Protein AF-A0A497A1D0-F1 (afdb_monomer_lite)

Radius of gyration: 26.72 Å; chains: 1; bounding box: 58×38×62 Å

Secondary structure (DSSP, 8-state):
--SSHHHHHHHHHHHHHHHHHS-HHHHHHHHHHHHHHHHHHHHHHHHSSPPHHHHHHHHHHHHHHHTSHHHHHHHHHHHHHHHHHHH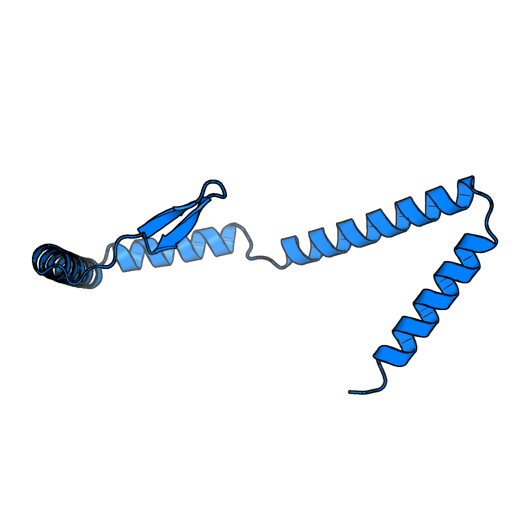TT-SPPEEE-TTS-EEE-

Sequence (105 aa):
MRTQVSGQMKHEQTLINIARMLPSERVAQLVDFARFLEAQTLVEELAAAESTAEIETDIAKWDALLASEEAQELLYKLADEALEEHKAGQTRPMRFTYEGRIVPG

Structure (mmCIF, N/CA/C/O backbone):
data_AF-A0A497A1D0-F1
#
_entry.id   AF-A0A497A1D0-F1
#
loop_
_atom_site.group_PDB
_atom_site.id
_atom_site.type_symbol
_atom_site.label_atom_id
_atom_site.label_alt_id
_atom_site.label_comp_id
_atom_site.label_asym_id
_atom_site.label_entity_id
_atom_site.label_seq_id
_atom_site.pdbx_PDB_ins_code
_atom_site.Cartn_x
_atom_site.Cartn_y
_atom_site.Cartn_z
_atom_site.occupancy
_atom_site.B_iso_or_equiv
_atom_site.auth_seq_id
_atom_site.auth_comp_id
_atom_site.auth_asym_id
_atom_site.auth_atom_id
_atom_site.pdbx_PDB_model_num
ATOM 1 N N . MET A 1 1 ? -0.911 21.389 -24.380 1.00 42.34 1 MET A N 1
ATOM 2 C CA . MET A 1 1 ? -0.434 19.992 -24.234 1.00 42.34 1 MET A CA 1
ATOM 3 C C . MET A 1 1 ? -0.334 19.262 -25.590 1.00 42.34 1 MET A C 1
ATOM 5 O O . MET A 1 1 ? -0.981 18.246 -25.776 1.00 42.34 1 MET A O 1
ATOM 9 N N . ARG A 1 2 ? 0.446 19.746 -26.577 1.00 43.59 2 ARG A N 1
ATOM 10 C CA . ARG A 1 2 ? 0.580 19.064 -27.898 1.00 43.59 2 ARG A CA 1
ATOM 11 C C . ARG A 1 2 ? 2.021 18.913 -28.408 1.00 43.59 2 ARG A C 1
ATOM 13 O O . ARG A 1 2 ? 2.234 18.387 -29.490 1.00 43.59 2 ARG A O 1
ATOM 20 N N . THR A 1 3 ? 3.004 19.363 -27.634 1.00 46.16 3 THR A N 1
ATOM 21 C CA . THR A 1 3 ? 4.423 19.424 -28.024 1.00 46.16 3 THR A CA 1
ATOM 22 C C . THR A 1 3 ? 5.279 18.288 -27.455 1.00 46.16 3 THR A C 1
ATOM 24 O O . THR A 1 3 ? 6.333 18.012 -28.013 1.00 46.16 3 THR A O 1
ATOM 27 N N . GLN A 1 4 ? 4.829 17.588 -26.406 1.00 53.06 4 GLN A N 1
ATOM 28 C CA . GLN A 1 4 ? 5.574 16.472 -25.796 1.00 53.06 4 GLN A CA 1
ATOM 29 C C . GLN A 1 4 ? 5.569 15.198 -26.659 1.00 53.06 4 GLN A C 1
ATOM 31 O O . GLN A 1 4 ? 6.611 14.576 -26.848 1.00 53.06 4 GLN A O 1
ATOM 36 N N . VAL A 1 5 ? 4.424 14.855 -27.261 1.00 55.25 5 VAL A N 1
ATOM 37 C CA . VAL A 1 5 ? 4.250 13.616 -28.048 1.00 55.25 5 VAL A CA 1
ATOM 3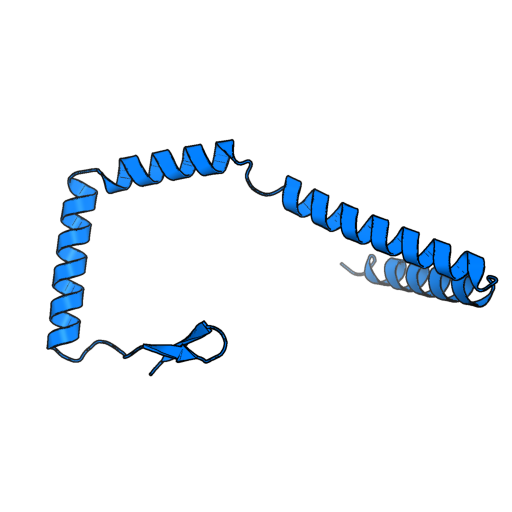8 C C . VAL A 1 5 ? 5.164 13.586 -29.283 1.00 55.25 5 VAL A C 1
ATOM 40 O O . VAL A 1 5 ? 5.736 12.553 -29.624 1.00 55.25 5 VAL A O 1
ATOM 43 N N . SER A 1 6 ? 5.374 14.740 -29.923 1.00 59.47 6 SER A N 1
ATOM 44 C CA . SER A 1 6 ? 6.212 14.864 -31.123 1.00 59.47 6 SER A CA 1
ATOM 45 C C . SER A 1 6 ? 7.712 14.699 -30.851 1.00 59.47 6 SER A C 1
ATOM 47 O O . SER A 1 6 ? 8.461 14.386 -31.774 1.00 59.47 6 SER A O 1
ATOM 49 N N . GLY A 1 7 ? 8.168 14.944 -29.617 1.00 63.34 7 GLY A N 1
ATOM 50 C CA . GLY A 1 7 ? 9.558 14.714 -29.211 1.00 63.34 7 GLY A CA 1
ATOM 51 C C . GLY A 1 7 ? 9.830 13.234 -28.957 1.00 63.34 7 GLY A C 1
ATOM 52 O O . GLY A 1 7 ? 10.805 12.686 -29.464 1.00 63.34 7 GLY A O 1
ATOM 53 N N . GLN A 1 8 ? 8.910 12.564 -28.262 1.00 67.69 8 GLN A N 1
ATOM 54 C CA . GLN A 1 8 ? 9.028 11.151 -27.899 1.00 67.69 8 GLN A CA 1
ATOM 55 C C . GLN A 1 8 ? 9.104 10.234 -29.129 1.00 67.69 8 GLN A C 1
ATOM 57 O O . GLN A 1 8 ? 10.023 9.424 -29.224 1.00 67.69 8 GLN A O 1
ATOM 62 N N . MET A 1 9 ? 8.246 10.454 -30.135 1.00 73.31 9 MET A N 1
ATOM 63 C CA . MET A 1 9 ? 8.298 9.685 -31.388 1.00 73.31 9 MET A CA 1
ATOM 64 C C . MET A 1 9 ? 9.603 9.892 -32.179 1.00 73.31 9 MET A C 1
ATOM 66 O O . MET A 1 9 ? 10.079 8.982 -32.856 1.00 73.31 9 MET A O 1
ATOM 70 N N . LYS A 1 10 ? 10.218 11.082 -32.101 1.00 83.25 10 LYS A N 1
ATOM 71 C CA . LYS A 1 10 ? 11.508 11.352 -32.763 1.00 83.25 10 LYS A CA 1
ATOM 72 C C . LYS A 1 10 ? 12.660 10.624 -32.074 1.00 83.25 10 LYS A C 1
ATOM 74 O O . L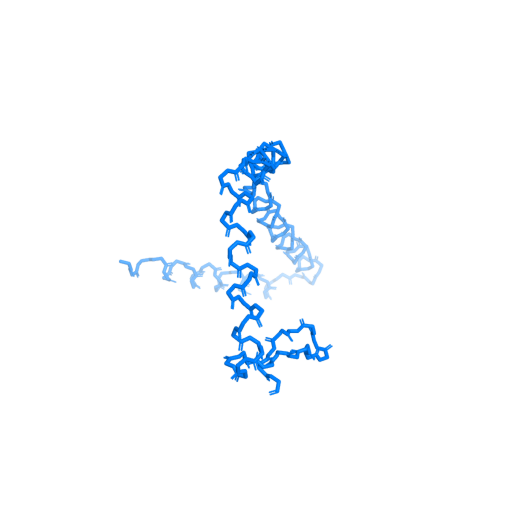YS A 1 10 ? 13.548 10.110 -32.756 1.00 83.25 10 LYS A O 1
ATOM 79 N N . HIS A 1 11 ? 12.650 10.573 -30.745 1.00 81.31 11 HIS A N 1
ATOM 80 C CA . HIS A 1 11 ? 13.660 9.854 -29.971 1.00 81.31 11 HIS A CA 1
ATOM 81 C C . HIS A 1 11 ? 13.544 8.338 -30.161 1.00 81.31 11 HIS A C 1
ATOM 83 O O . HIS A 1 11 ? 14.554 7.684 -30.412 1.00 81.31 11 HIS A O 1
ATOM 89 N N . GLU A 1 12 ? 12.323 7.801 -30.167 1.00 82.69 12 GLU A N 1
ATOM 90 C CA . GLU A 1 12 ? 12.051 6.388 -30.452 1.00 82.69 12 GLU A CA 1
ATOM 91 C C . GLU A 1 12 ? 12.567 5.974 -31.838 1.00 82.69 12 GLU A C 1
ATOM 93 O O . GLU A 1 12 ? 13.350 5.030 -31.966 1.00 82.69 12 GLU A O 1
ATOM 98 N N . GLN A 1 13 ? 12.219 6.734 -32.881 1.00 87.50 13 GLN A N 1
ATOM 99 C CA . GLN A 1 13 ? 12.670 6.433 -34.240 1.00 87.50 13 GLN A CA 1
ATOM 100 C C . GLN A 1 13 ? 14.199 6.503 -34.376 1.00 87.50 13 GLN A C 1
ATOM 102 O O . GLN A 1 13 ? 14.801 5.724 -35.119 1.00 87.50 13 GLN A O 1
ATOM 107 N N . THR A 1 14 ? 14.838 7.417 -33.644 1.00 87.38 14 THR A N 1
ATOM 108 C CA . THR A 1 14 ? 16.300 7.547 -33.615 1.00 87.38 14 THR A CA 1
ATOM 109 C C . THR A 1 14 ? 16.951 6.320 -32.972 1.00 87.38 14 THR A C 1
ATOM 111 O O . THR A 1 14 ? 17.893 5.772 -33.541 1.00 87.38 14 THR A O 1
ATOM 114 N N . LEU A 1 15 ? 16.418 5.833 -31.846 1.00 85.06 15 LEU A N 1
ATOM 115 C CA . LEU A 1 15 ? 16.911 4.628 -31.168 1.00 85.06 15 LEU A CA 1
ATOM 116 C C . LEU A 1 15 ? 16.790 3.380 -32.048 1.00 85.06 15 LEU A C 1
ATOM 118 O O . LEU A 1 15 ? 17.749 2.618 -32.168 1.00 85.06 15 LEU A O 1
ATOM 122 N N . ILE A 1 16 ? 15.651 3.206 -32.726 1.00 87.62 16 ILE A N 1
ATOM 123 C CA . ILE A 1 16 ? 15.431 2.088 -33.656 1.00 87.62 16 ILE A CA 1
ATOM 124 C C . ILE A 1 16 ? 16.440 2.135 -34.810 1.00 87.62 16 ILE A C 1
ATOM 126 O O . ILE A 1 16 ? 17.005 1.106 -35.186 1.00 87.62 16 ILE A O 1
ATOM 130 N N . ASN A 1 17 ? 16.693 3.321 -35.370 1.00 91.31 17 ASN A N 1
ATOM 131 C CA . ASN A 1 17 ? 17.656 3.482 -36.457 1.00 91.31 17 ASN A CA 1
ATOM 132 C C . ASN A 1 17 ? 19.086 3.159 -36.002 1.00 91.31 17 ASN A C 1
ATOM 134 O O . ASN A 1 17 ? 19.807 2.469 -36.720 1.00 91.31 17 ASN A O 1
ATOM 138 N N . ILE A 1 18 ? 19.482 3.603 -34.806 1.00 87.44 18 ILE A N 1
ATOM 139 C CA . ILE A 1 18 ? 20.793 3.297 -34.216 1.00 87.44 18 ILE A CA 1
ATOM 140 C C . ILE A 1 18 ? 20.942 1.788 -33.996 1.00 87.44 18 ILE A C 1
ATOM 142 O O . ILE A 1 18 ? 21.925 1.201 -34.446 1.00 87.44 18 ILE A O 1
ATOM 146 N N . ALA A 1 19 ? 19.952 1.139 -33.377 1.00 87.75 19 ALA A N 1
ATOM 147 C CA . ALA A 1 19 ? 19.994 -0.296 -33.095 1.00 87.75 19 ALA A CA 1
ATOM 148 C C . ALA A 1 19 ? 20.117 -1.149 -34.371 1.00 87.75 19 ALA A C 1
ATOM 150 O O . ALA A 1 19 ? 20.810 -2.162 -34.364 1.00 87.75 19 ALA A O 1
ATOM 151 N N . ARG A 1 20 ? 19.500 -0.725 -35.484 1.00 89.50 20 ARG A N 1
ATOM 152 C CA . ARG A 1 20 ? 19.577 -1.425 -36.781 1.00 89.50 20 ARG A CA 1
ATOM 153 C C . ARG A 1 20 ? 20.938 -1.331 -37.471 1.00 89.50 20 ARG A C 1
ATOM 155 O O . ARG A 1 20 ? 21.241 -2.184 -38.298 1.00 89.50 20 ARG A O 1
ATOM 162 N N . MET A 1 21 ? 21.726 -0.296 -37.182 1.00 91.44 21 MET A N 1
ATOM 163 C CA . MET A 1 21 ? 23.040 -0.081 -37.806 1.00 91.44 21 MET A CA 1
ATOM 164 C C . MET A 1 21 ? 24.194 -0.682 -36.998 1.00 91.44 21 MET A C 1
ATOM 166 O O . MET A 1 21 ? 25.322 -0.740 -37.487 1.00 91.44 21 MET A O 1
ATOM 170 N N . LEU A 1 22 ? 23.938 -1.097 -35.758 1.00 87.75 22 LEU A N 1
ATOM 171 C CA . LEU A 1 22 ? 24.975 -1.571 -34.856 1.00 87.75 22 LEU A CA 1
ATOM 172 C C . LEU A 1 22 ? 25.234 -3.078 -35.003 1.00 87.75 22 LEU A C 1
ATOM 174 O O . LEU A 1 22 ? 24.302 -3.854 -35.215 1.00 87.75 22 LEU A O 1
ATOM 178 N N . PRO A 1 23 ? 26.492 -3.521 -34.818 1.00 91.31 23 PRO A N 1
ATOM 179 C CA . PRO A 1 23 ? 26.803 -4.933 -34.626 1.00 91.31 23 PRO A CA 1
ATOM 180 C C . PRO A 1 23 ? 26.057 -5.504 -33.414 1.00 91.31 23 PRO A C 1
ATOM 182 O O . PRO A 1 23 ? 25.853 -4.802 -32.420 1.00 91.31 23 PRO A O 1
ATOM 185 N N . SER A 1 24 ? 25.710 -6.790 -33.456 1.00 83.69 24 SER A N 1
ATOM 186 C CA . SER A 1 24 ? 24.924 -7.470 -32.412 1.00 83.69 24 SER A CA 1
ATOM 187 C C . SER A 1 24 ? 25.500 -7.311 -30.999 1.00 83.69 24 SER A C 1
ATOM 189 O O . SER A 1 24 ? 24.748 -7.088 -30.053 1.00 83.69 24 SER A O 1
ATOM 191 N N . GLU A 1 25 ? 26.826 -7.332 -30.851 1.00 87.06 25 GLU A N 1
ATOM 192 C CA . GLU A 1 25 ? 27.508 -7.104 -29.567 1.00 87.06 25 GLU A CA 1
ATOM 193 C C . GLU A 1 25 ? 27.234 -5.711 -28.978 1.00 87.06 25 GLU A C 1
ATOM 195 O O . GLU A 1 25 ? 27.132 -5.543 -27.763 1.00 87.06 25 GLU A O 1
ATOM 200 N N . ARG A 1 26 ? 27.089 -4.694 -29.834 1.00 86.38 26 ARG A N 1
ATOM 201 C CA . ARG A 1 26 ? 26.776 -3.318 -29.421 1.00 86.38 26 ARG A CA 1
ATOM 202 C C . ARG A 1 26 ? 25.287 -3.129 -29.156 1.00 86.38 26 ARG A C 1
ATOM 204 O O . ARG A 1 26 ? 24.928 -2.335 -28.293 1.00 86.38 26 ARG A O 1
ATOM 211 N N . VAL A 1 27 ? 24.428 -3.887 -29.838 1.00 88.62 27 VAL A N 1
ATOM 212 C CA . VAL A 1 27 ? 22.989 -3.930 -29.537 1.00 88.62 27 VAL A CA 1
ATOM 213 C C . VAL A 1 27 ? 22.743 -4.522 -28.148 1.00 88.62 27 VAL A C 1
ATOM 215 O O . VAL A 1 27 ? 21.943 -3.970 -27.400 1.00 88.62 27 VAL A O 1
ATOM 218 N N . ALA A 1 28 ? 23.470 -5.575 -27.760 1.00 87.00 28 ALA A N 1
ATOM 219 C CA . ALA A 1 28 ? 23.382 -6.134 -26.408 1.00 87.00 28 ALA A CA 1
ATOM 220 C C . ALA A 1 28 ? 23.710 -5.085 -25.327 1.00 87.00 28 ALA A C 1
ATOM 222 O O . ALA A 1 28 ? 22.932 -4.900 -24.396 1.00 87.00 28 ALA A O 1
ATOM 223 N N . GLN A 1 29 ? 24.781 -4.306 -25.518 1.00 89.44 29 GLN A N 1
ATOM 224 C CA . GLN A 1 29 ? 25.158 -3.216 -24.602 1.00 89.44 29 GLN A CA 1
ATOM 225 C C . GLN A 1 29 ? 24.080 -2.125 -24.494 1.00 89.44 29 GLN A C 1
ATOM 227 O O . GLN A 1 29 ? 23.863 -1.579 -23.415 1.00 89.44 29 GLN A O 1
ATOM 232 N N . LEU A 1 30 ? 23.384 -1.807 -25.592 1.00 90.56 30 LEU A N 1
ATOM 233 C CA . LEU A 1 30 ? 22.263 -0.862 -25.560 1.00 90.56 30 LEU A CA 1
ATOM 234 C C . LEU A 1 30 ? 21.074 -1.397 -24.757 1.00 90.56 30 LEU A C 1
ATOM 236 O O . LEU A 1 30 ? 20.443 -0.631 -24.032 1.00 90.56 30 LEU A O 1
ATOM 240 N N . VAL A 1 31 ? 20.773 -2.692 -24.873 1.00 89.62 31 VAL A N 1
ATOM 241 C CA . VAL A 1 31 ? 19.710 -3.335 -24.087 1.00 89.62 31 VAL A CA 1
ATOM 242 C C . VAL A 1 31 ? 20.064 -3.331 -22.602 1.00 89.62 31 VAL A C 1
ATOM 244 O O . VAL A 1 31 ? 19.215 -2.992 -21.779 1.00 89.62 31 VAL A O 1
ATOM 247 N N . ASP A 1 32 ? 21.312 -3.644 -22.257 1.00 92.88 32 ASP A N 1
ATOM 248 C CA . ASP A 1 32 ? 21.780 -3.611 -20.869 1.00 92.88 32 ASP A CA 1
ATOM 249 C C . ASP A 1 32 ? 21.688 -2.198 -20.282 1.00 92.88 32 ASP A C 1
ATOM 251 O O . ASP A 1 32 ? 21.208 -2.016 -19.163 1.00 92.88 32 ASP A O 1
ATOM 255 N N . PHE A 1 33 ? 22.064 -1.179 -21.058 1.00 91.44 33 PHE A N 1
ATOM 256 C CA . PHE A 1 33 ? 21.927 0.213 -20.639 1.00 91.44 33 PHE A CA 1
ATOM 257 C C . PHE A 1 33 ? 20.460 0.639 -20.473 1.00 91.44 33 PHE A C 1
ATOM 259 O O . PHE A 1 33 ? 20.124 1.312 -19.502 1.00 91.44 33 PHE A O 1
ATOM 266 N N . ALA A 1 34 ? 19.567 0.220 -21.374 1.00 91.00 34 ALA A N 1
ATOM 267 C CA . ALA A 1 34 ? 18.139 0.506 -21.253 1.00 91.00 34 ALA A CA 1
ATOM 268 C C . ALA A 1 34 ? 17.535 -0.125 -19.986 1.00 91.00 34 ALA A C 1
ATOM 270 O O . ALA A 1 34 ? 16.813 0.548 -19.255 1.00 91.00 34 ALA A O 1
ATOM 271 N N . ARG A 1 35 ? 17.896 -1.378 -19.679 1.00 89.00 35 ARG A N 1
ATOM 272 C CA . ARG A 1 35 ? 17.496 -2.054 -18.432 1.00 89.00 35 ARG A CA 1
ATOM 273 C C . ARG A 1 35 ? 18.050 -1.368 -17.190 1.00 89.00 35 ARG A C 1
ATOM 275 O O . ARG A 1 35 ? 17.372 -1.291 -16.174 1.00 89.00 35 ARG A O 1
ATOM 282 N N . PHE A 1 36 ? 19.275 -0.858 -17.262 1.00 92.44 36 PHE A N 1
ATOM 283 C CA . PHE A 1 36 ? 19.863 -0.088 -16.171 1.00 92.44 36 PHE A CA 1
ATOM 284 C C . PHE A 1 36 ? 19.105 1.222 -15.907 1.00 92.44 36 PHE A C 1
ATOM 286 O O . PHE A 1 36 ? 18.901 1.581 -14.749 1.00 92.44 36 PHE A O 1
ATOM 293 N N . LEU A 1 37 ? 18.660 1.925 -16.953 1.00 88.12 37 LEU A N 1
ATOM 294 C CA . LEU A 1 37 ? 17.817 3.115 -16.799 1.00 88.12 37 LEU A CA 1
ATOM 295 C C . LEU A 1 37 ? 16.439 2.769 -16.223 1.00 88.12 37 LEU A C 1
ATOM 297 O O . LEU A 1 37 ? 15.991 3.443 -15.304 1.00 88.12 37 LEU A O 1
ATOM 301 N N . GLU A 1 38 ? 15.808 1.698 -16.705 1.00 85.44 38 GLU A N 1
ATOM 302 C CA . GLU A 1 38 ? 14.537 1.197 -16.165 1.00 85.44 38 GLU A CA 1
ATOM 303 C C . GLU A 1 38 ? 14.650 0.868 -14.666 1.00 85.44 38 GLU A C 1
ATOM 305 O O . GLU A 1 38 ? 13.814 1.289 -13.867 1.00 85.44 38 GLU A O 1
ATOM 310 N N . ALA A 1 39 ? 15.729 0.190 -14.262 1.00 84.81 39 ALA A N 1
ATOM 311 C CA . ALA A 1 39 ? 15.996 -0.112 -12.860 1.00 84.81 39 ALA A CA 1
ATOM 312 C C . ALA A 1 39 ? 16.223 1.151 -12.015 1.00 84.81 39 ALA A C 1
ATOM 314 O O . ALA A 1 39 ? 15.752 1.211 -10.883 1.00 84.81 39 ALA A O 1
ATOM 315 N N . GLN A 1 40 ? 16.916 2.167 -12.542 1.00 81.94 40 GLN A N 1
ATOM 316 C CA . GLN A 1 40 ? 17.081 3.444 -11.840 1.00 81.94 40 GLN A CA 1
ATOM 317 C C . GLN A 1 40 ? 15.753 4.166 -11.641 1.00 81.94 40 GLN A C 1
ATOM 319 O O . GLN A 1 40 ? 15.503 4.632 -10.538 1.00 81.94 40 GLN A O 1
ATOM 324 N N . THR A 1 41 ? 14.887 4.209 -12.656 1.00 81.00 41 THR A N 1
ATOM 325 C CA . THR A 1 41 ? 13.551 4.804 -12.517 1.00 81.00 41 THR A CA 1
ATOM 326 C C . THR A 1 41 ? 12.744 4.099 -11.429 1.00 81.00 41 THR A C 1
ATOM 328 O O . THR A 1 41 ? 12.162 4.762 -10.578 1.00 81.00 41 THR A O 1
ATOM 331 N N . LEU A 1 42 ? 12.785 2.765 -11.378 1.00 78.75 42 LEU A N 1
ATOM 332 C CA . LEU A 1 42 ? 12.127 2.003 -10.314 1.00 78.75 42 LEU A CA 1
ATOM 333 C C . LEU A 1 42 ? 12.717 2.307 -8.926 1.00 78.75 42 LEU A C 1
ATOM 335 O O . LEU A 1 42 ? 11.983 2.416 -7.948 1.00 78.75 42 LEU A O 1
ATOM 339 N N . VAL A 1 43 ? 14.041 2.443 -8.820 1.00 78.06 43 VAL A N 1
ATOM 340 C CA . VAL A 1 43 ? 14.713 2.799 -7.560 1.00 78.06 43 VAL A CA 1
ATOM 341 C C . VAL A 1 43 ? 14.374 4.225 -7.132 1.00 78.06 43 VAL A C 1
ATOM 343 O O . VAL A 1 43 ? 14.173 4.450 -5.946 1.00 78.06 43 VAL A O 1
ATOM 346 N N . GLU A 1 44 ? 14.283 5.176 -8.060 1.00 76.31 44 GLU A N 1
ATOM 347 C CA . GLU A 1 44 ? 13.855 6.551 -7.783 1.00 76.31 44 GLU A CA 1
ATOM 348 C C . GLU A 1 44 ? 12.402 6.599 -7.302 1.00 76.31 44 GLU A C 1
ATOM 350 O O . GLU A 1 44 ? 12.111 7.285 -6.327 1.00 76.31 44 GLU A O 1
ATOM 355 N N . GLU A 1 45 ? 11.502 5.832 -7.922 1.00 73.62 45 GLU A N 1
ATOM 356 C CA . GLU A 1 45 ? 10.111 5.696 -7.475 1.00 73.62 45 GLU A CA 1
ATOM 357 C C . GLU A 1 45 ? 10.018 5.073 -6.076 1.00 73.62 45 GLU A C 1
ATOM 359 O O . GLU A 1 45 ? 9.279 5.564 -5.227 1.00 73.62 45 GLU A O 1
ATOM 364 N N . LEU A 1 46 ? 10.805 4.027 -5.807 1.00 69.25 46 LEU A N 1
ATOM 365 C CA . LEU A 1 46 ? 10.885 3.402 -4.485 1.00 69.25 46 LEU A CA 1
ATOM 366 C C . LEU A 1 46 ? 11.540 4.317 -3.442 1.00 69.25 46 LEU A C 1
ATOM 368 O O . LEU A 1 46 ? 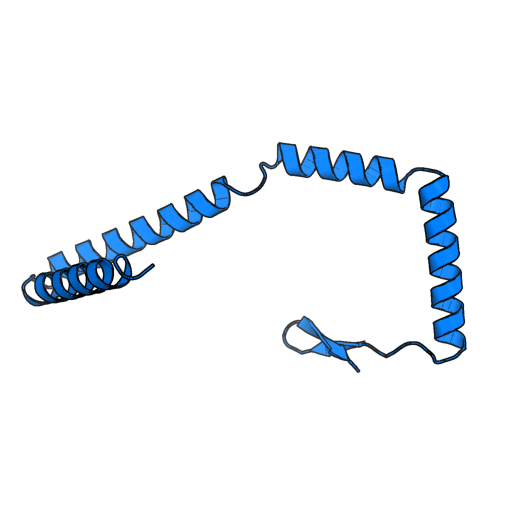11.157 4.277 -2.280 1.00 69.25 46 LEU A O 1
ATOM 372 N N . ALA A 1 47 ? 12.509 5.143 -3.833 1.00 67.69 47 ALA A N 1
ATOM 373 C CA . ALA A 1 47 ? 13.144 6.125 -2.957 1.00 67.69 47 ALA A CA 1
ATOM 374 C C . ALA A 1 47 ? 12.258 7.356 -2.709 1.00 67.69 47 ALA A C 1
ATOM 376 O O . ALA A 1 47 ? 12.441 8.041 -1.706 1.00 67.69 47 ALA A O 1
ATOM 377 N N . ALA A 1 48 ? 11.320 7.641 -3.616 1.00 70.38 48 ALA A N 1
ATOM 378 C CA . ALA A 1 48 ? 10.273 8.642 -3.444 1.00 70.38 48 ALA A CA 1
ATOM 379 C C . ALA A 1 48 ? 9.075 8.123 -2.631 1.00 70.38 48 ALA A C 1
ATOM 381 O O . ALA A 1 48 ? 8.198 8.914 -2.280 1.00 70.38 48 ALA A O 1
ATOM 382 N N . ALA A 1 49 ? 9.016 6.818 -2.345 1.00 72.81 49 ALA A N 1
ATOM 383 C CA . ALA A 1 49 ? 8.075 6.270 -1.380 1.00 72.81 49 ALA A CA 1
ATOM 384 C C . ALA A 1 49 ? 8.425 6.751 0.036 1.00 72.81 49 ALA A C 1
ATOM 386 O O . ALA A 1 49 ? 9.561 7.145 0.309 1.00 72.81 49 ALA A O 1
ATOM 387 N N . GLU A 1 50 ? 7.439 6.710 0.932 1.00 71.31 50 GLU A N 1
ATOM 388 C CA . GLU A 1 50 ? 7.638 7.063 2.337 1.00 71.31 50 GLU A CA 1
ATOM 389 C C . GLU A 1 50 ? 8.829 6.295 2.911 1.00 71.31 50 GLU A C 1
ATOM 391 O O . GLU A 1 50 ? 8.970 5.076 2.754 1.00 71.31 50 GLU A O 1
ATOM 396 N N . SER A 1 51 ? 9.708 7.030 3.579 1.00 81.62 51 SER A N 1
ATOM 397 C CA . SER A 1 51 ? 10.815 6.427 4.298 1.00 81.62 51 SER A CA 1
ATOM 398 C C . SER A 1 51 ? 10.282 5.528 5.412 1.00 81.62 51 SER A C 1
ATOM 400 O O . SER A 1 51 ? 9.207 5.752 5.970 1.00 81.62 51 SER A O 1
ATOM 402 N N . THR A 1 52 ? 11.064 4.526 5.811 1.00 82.62 52 THR A N 1
ATOM 403 C CA . THR A 1 52 ? 10.676 3.634 6.915 1.00 82.62 52 THR A CA 1
ATOM 404 C C . THR A 1 52 ? 10.369 4.405 8.202 1.00 82.62 52 THR A C 1
ATOM 406 O O . THR A 1 52 ? 9.460 4.030 8.930 1.00 82.62 52 THR A O 1
ATOM 409 N N . ALA A 1 53 ? 11.072 5.513 8.452 1.00 84.69 53 ALA A N 1
ATOM 410 C CA . ALA A 1 53 ? 10.841 6.376 9.607 1.00 84.69 53 ALA A CA 1
ATOM 411 C C . ALA A 1 53 ? 9.507 7.143 9.528 1.00 84.69 53 ALA A C 1
ATOM 413 O O . ALA A 1 53 ? 8.858 7.352 10.554 1.00 84.69 53 ALA A O 1
ATOM 414 N N . GLU A 1 54 ? 9.085 7.557 8.331 1.00 85.50 54 GLU A N 1
ATOM 415 C CA . GLU A 1 54 ? 7.770 8.171 8.110 1.00 85.50 54 GLU A CA 1
ATOM 416 C C . GLU A 1 54 ? 6.659 7.138 8.313 1.00 85.50 54 GLU A C 1
ATOM 418 O O . GLU A 1 54 ? 5.727 7.406 9.069 1.00 85.50 54 GLU A O 1
ATOM 423 N N . ILE A 1 55 ? 6.825 5.930 7.762 1.00 87.00 55 ILE A N 1
ATOM 424 C CA . ILE A 1 55 ? 5.894 4.810 7.956 1.00 87.00 55 ILE A CA 1
ATOM 425 C C . ILE A 1 55 ? 5.755 4.471 9.446 1.00 87.00 55 ILE A C 1
ATOM 427 O O . ILE A 1 55 ? 4.644 4.372 9.956 1.00 87.00 55 ILE A O 1
ATOM 431 N N . GLU A 1 56 ? 6.865 4.322 10.174 1.00 91.50 56 GLU A N 1
ATOM 432 C CA . GLU A 1 56 ? 6.853 4.040 11.617 1.00 91.50 56 GLU A CA 1
ATOM 433 C C . GLU A 1 56 ? 6.182 5.160 12.419 1.00 91.50 56 GLU A C 1
ATOM 435 O O . GLU A 1 56 ? 5.422 4.897 13.354 1.00 91.50 56 GLU A O 1
ATOM 440 N N . THR A 1 57 ? 6.427 6.416 12.039 1.00 93.25 57 THR A N 1
ATOM 441 C CA . THR A 1 57 ? 5.795 7.577 12.673 1.00 93.25 57 THR A CA 1
ATOM 442 C C . THR A 1 57 ? 4.286 7.572 12.453 1.00 93.25 57 THR A C 1
ATOM 444 O O . THR A 1 57 ? 3.523 7.852 13.379 1.00 93.25 57 THR A O 1
ATOM 447 N N . ASP A 1 58 ? 3.841 7.253 11.243 1.00 91.06 58 ASP A N 1
ATOM 448 C CA . ASP A 1 58 ? 2.425 7.199 10.913 1.00 91.06 58 ASP A CA 1
ATOM 449 C C . ASP A 1 58 ? 1.733 6.001 11.563 1.00 91.06 58 ASP A C 1
ATOM 451 O O . ASP A 1 58 ? 0.643 6.170 12.109 1.00 91.06 58 ASP A O 1
ATOM 455 N N . ILE A 1 59 ? 2.386 4.837 11.629 1.00 94.75 59 ILE A N 1
ATOM 456 C CA . ILE A 1 59 ? 1.916 3.693 12.424 1.00 94.75 59 ILE A CA 1
ATOM 457 C C . ILE A 1 59 ? 1.723 4.112 13.884 1.00 94.75 59 ILE A C 1
ATOM 459 O O . ILE A 1 59 ? 0.647 3.903 14.431 1.00 94.75 59 ILE A O 1
ATOM 463 N N . ALA A 1 60 ? 2.701 4.783 14.498 1.00 96.31 60 ALA A N 1
ATOM 464 C CA . ALA A 1 60 ? 2.586 5.222 15.888 1.00 96.31 60 ALA A CA 1
ATOM 465 C C . ALA A 1 60 ? 1.424 6.209 16.111 1.00 96.31 60 ALA A C 1
ATOM 467 O O . ALA A 1 60 ? 0.759 6.161 17.149 1.00 96.31 60 ALA A O 1
ATOM 468 N N . LYS A 1 61 ? 1.143 7.094 15.142 1.00 96.12 61 LYS A N 1
ATOM 469 C CA . LYS A 1 61 ? -0.038 7.975 15.188 1.00 96.12 61 LYS A CA 1
ATOM 470 C C . LYS A 1 61 ? -1.334 7.174 15.114 1.00 96.12 61 LYS A C 1
ATOM 472 O O . LYS A 1 61 ? -2.254 7.457 15.880 1.00 96.12 61 LYS A O 1
ATOM 477 N N . TRP A 1 62 ? -1.414 6.203 14.204 1.00 96.75 62 TRP A N 1
ATOM 478 C CA . TRP A 1 62 ? -2.577 5.328 14.072 1.00 96.75 62 TRP A CA 1
ATOM 479 C C . TRP A 1 62 ? -2.797 4.494 15.330 1.00 96.75 62 TRP A C 1
ATOM 481 O O . TRP A 1 62 ? -3.920 4.446 15.820 1.00 96.75 62 TRP A O 1
ATOM 491 N N . ASP A 1 63 ? -1.741 3.922 15.899 1.00 97.19 63 ASP A N 1
ATOM 492 C CA . ASP A 1 63 ? -1.806 3.158 17.144 1.00 97.19 63 ASP A CA 1
ATOM 493 C C . ASP A 1 63 ? -2.304 4.026 18.303 1.00 97.19 63 ASP A C 1
ATOM 495 O O . ASP A 1 63 ? -3.198 3.618 19.041 1.00 97.19 63 ASP A O 1
ATOM 499 N N . ALA A 1 64 ? -1.785 5.250 18.438 1.00 96.94 64 ALA A N 1
ATOM 500 C CA . ALA A 1 64 ? -2.233 6.182 19.469 1.00 96.94 64 ALA A CA 1
ATOM 501 C C . ALA A 1 64 ? -3.705 6.588 19.290 1.00 96.94 64 ALA A C 1
ATOM 503 O O . ALA A 1 64 ? -4.445 6.651 20.270 1.00 96.94 64 ALA A O 1
ATOM 504 N N . LEU A 1 65 ? -4.135 6.844 18.049 1.00 96.19 65 LEU A N 1
ATOM 505 C CA . LEU A 1 65 ? -5.527 7.170 17.738 1.00 96.19 65 LEU A CA 1
ATOM 506 C C . LEU A 1 65 ? -6.449 5.992 18.054 1.00 96.19 65 LEU A C 1
ATOM 508 O O . LEU A 1 65 ? -7.469 6.171 18.708 1.00 96.19 65 LEU A O 1
ATOM 512 N N . LEU A 1 66 ? -6.092 4.790 17.604 1.00 95.81 66 LEU A N 1
ATOM 513 C CA . LEU A 1 66 ? -6.900 3.590 17.799 1.00 95.81 66 LEU A CA 1
ATOM 514 C C . LEU A 1 66 ? -6.922 3.141 19.260 1.00 95.81 66 LEU A C 1
ATOM 516 O O . LEU A 1 66 ? -7.887 2.510 19.672 1.00 95.81 66 LEU A O 1
ATOM 520 N N . ALA A 1 67 ? -5.907 3.475 20.054 1.00 95.88 67 ALA A N 1
ATOM 521 C CA . ALA A 1 67 ? -5.889 3.210 21.488 1.00 95.88 67 ALA A CA 1
ATOM 522 C C . ALA A 1 67 ? -6.754 4.184 22.312 1.00 95.88 67 ALA A C 1
ATOM 524 O O . ALA A 1 67 ? -6.941 3.942 23.505 1.00 95.88 67 ALA A O 1
ATOM 525 N N . SER A 1 68 ? -7.262 5.274 21.721 1.00 97.50 68 SER A N 1
ATOM 526 C CA . SER A 1 68 ? -8.096 6.242 22.441 1.00 97.50 68 SER A CA 1
ATOM 527 C C . SER A 1 68 ? -9.443 5.631 22.839 1.00 97.50 68 SER A C 1
ATOM 529 O O . SER A 1 68 ? -10.001 4.796 22.122 1.00 97.50 68 SER A O 1
ATOM 531 N N . GLU A 1 69 ? -9.981 6.052 23.986 1.00 96.88 69 GLU A N 1
ATOM 532 C CA . GLU A 1 69 ? -11.270 5.553 24.483 1.00 96.88 69 GLU A CA 1
ATOM 533 C C . GLU A 1 69 ? -12.398 5.870 23.496 1.00 96.88 69 GLU A C 1
ATOM 535 O O . GLU A 1 69 ? -13.217 5.006 23.196 1.00 96.88 69 GLU A O 1
ATOM 540 N N . GLU A 1 70 ? -12.387 7.063 22.899 1.00 96.94 70 GLU A N 1
ATOM 541 C CA . GLU A 1 70 ? -13.392 7.481 21.922 1.00 96.94 70 GLU A CA 1
ATOM 542 C C . GLU A 1 70 ? -13.344 6.628 20.648 1.00 96.94 70 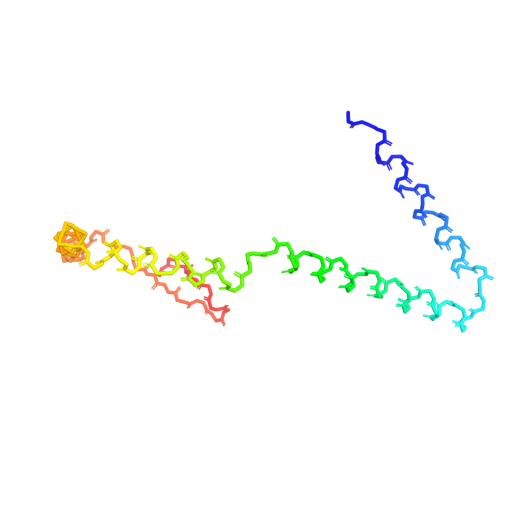GLU A C 1
ATOM 544 O O . GLU A 1 70 ? -14.386 6.255 20.101 1.00 96.94 70 GLU A O 1
ATOM 549 N N . ALA A 1 71 ? -12.139 6.301 20.169 1.00 96.44 71 ALA A N 1
ATOM 550 C CA . ALA A 1 71 ? -11.966 5.425 19.018 1.00 96.44 71 ALA A CA 1
ATOM 551 C C . ALA A 1 71 ? -12.445 4.002 19.331 1.00 96.44 71 ALA A C 1
ATOM 553 O O . ALA A 1 71 ? -13.137 3.398 18.512 1.00 96.44 71 ALA A O 1
ATOM 554 N N . GLN A 1 72 ? -12.135 3.485 20.522 1.00 97.88 72 GLN A N 1
ATOM 555 C CA . GLN A 1 72 ? -12.596 2.171 20.965 1.00 97.88 72 GLN A CA 1
ATOM 556 C C . GLN A 1 72 ? -14.122 2.113 21.076 1.00 97.88 72 GLN A C 1
ATOM 558 O O . GLN A 1 72 ? -14.733 1.206 20.516 1.00 97.88 72 GLN A O 1
ATOM 563 N N . GLU A 1 73 ? -14.757 3.091 21.724 1.00 97.75 73 GLU A N 1
ATOM 564 C CA . GLU A 1 73 ? -16.220 3.174 21.826 1.00 97.75 73 GLU A CA 1
ATOM 565 C C . GLU A 1 73 ? -16.892 3.208 20.448 1.00 97.75 73 GLU A C 1
ATOM 567 O O . GLU A 1 73 ? -17.868 2.491 20.205 1.00 97.75 73 GLU A O 1
ATOM 572 N N . LEU A 1 74 ? -16.348 4.000 19.518 1.00 97.56 74 LEU A N 1
ATOM 573 C CA . LEU A 1 74 ? -16.857 4.064 18.152 1.00 97.56 74 LEU A CA 1
ATOM 574 C C . LEU A 1 74 ? -16.703 2.722 17.425 1.00 97.56 74 LEU A C 1
ATOM 576 O O . LEU A 1 74 ? -17.639 2.280 16.760 1.00 97.56 74 LEU A O 1
ATOM 580 N N . LEU A 1 75 ? -15.550 2.064 17.555 1.00 97.06 75 LEU A N 1
ATOM 581 C CA . LEU A 1 75 ? -15.302 0.761 16.937 1.00 97.06 75 LEU A CA 1
ATOM 582 C C . LEU A 1 75 ? -16.216 -0.328 17.506 1.00 97.06 75 LEU A C 1
ATOM 584 O O . LEU A 1 75 ? -16.728 -1.133 16.730 1.00 97.06 75 LEU A O 1
ATOM 588 N N . TYR A 1 76 ? -16.478 -0.332 18.816 1.00 97.44 76 TYR A N 1
ATOM 589 C CA . TY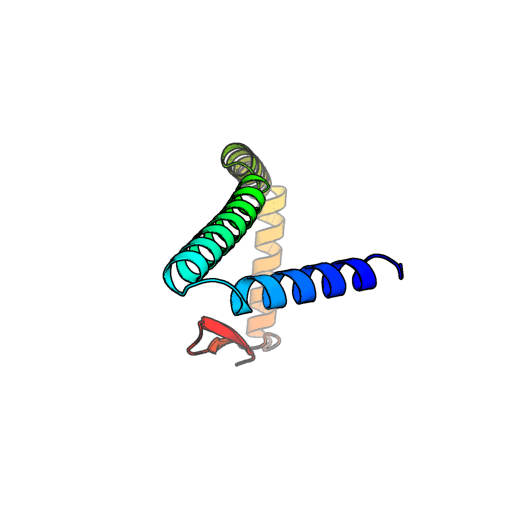R A 1 76 ? -17.449 -1.247 19.422 1.00 97.44 76 TYR A CA 1
ATOM 590 C C . TYR A 1 76 ? -18.846 -1.033 18.853 1.00 97.44 76 TYR A C 1
ATOM 592 O O . TYR A 1 76 ? -19.490 -1.990 18.430 1.00 97.44 76 TYR A O 1
ATOM 600 N N . LYS A 1 77 ? -19.283 0.224 18.753 1.00 97.75 77 LYS A N 1
ATOM 601 C CA . LYS A 1 77 ? -20.576 0.552 18.154 1.00 97.75 77 LYS A CA 1
ATOM 602 C C . LYS A 1 77 ? -20.674 0.072 16.700 1.00 97.75 77 LYS A C 1
ATOM 604 O O . LYS A 1 77 ? -21.677 -0.525 16.324 1.00 97.75 77 LYS A O 1
ATOM 609 N N . LEU A 1 78 ? -19.637 0.301 15.893 1.00 97.38 78 LEU A N 1
ATOM 610 C CA . LEU A 1 78 ? -19.598 -0.158 14.500 1.00 97.38 78 LEU A CA 1
ATOM 611 C C . LEU A 1 78 ? -19.603 -1.689 14.395 1.00 97.38 78 LEU A C 1
ATOM 613 O O . LEU A 1 78 ? -20.224 -2.242 13.489 1.00 97.38 78 LEU A O 1
ATOM 617 N N . ALA A 1 79 ? -18.928 -2.382 15.315 1.00 96.62 79 ALA A N 1
ATOM 618 C CA . ALA A 1 79 ? -18.937 -3.839 15.372 1.00 96.62 79 ALA A CA 1
ATOM 619 C C . ALA A 1 79 ? -20.331 -4.385 15.718 1.00 96.62 79 ALA A C 1
ATOM 621 O O . ALA A 1 79 ? -20.781 -5.345 15.088 1.00 96.62 79 ALA A O 1
ATOM 622 N N . ASP A 1 80 ? -21.028 -3.753 16.664 1.00 97.50 80 ASP A N 1
ATOM 623 C CA . ASP A 1 80 ? -22.402 -4.107 17.021 1.00 97.50 80 ASP A CA 1
ATOM 624 C C . ASP A 1 80 ? -23.360 -3.878 15.843 1.00 97.50 80 ASP A C 1
ATOM 626 O O . ASP A 1 80 ? -24.142 -4.767 15.504 1.00 97.50 80 ASP A O 1
ATOM 630 N N . GLU A 1 81 ? -23.260 -2.734 15.160 1.00 97.06 81 GLU A N 1
ATOM 631 C CA . GLU A 1 81 ? -24.057 -2.433 13.963 1.00 97.06 81 GLU A CA 1
ATOM 632 C C . GLU A 1 81 ? -23.825 -3.472 12.855 1.00 97.06 81 GLU A C 1
ATOM 634 O O . GLU A 1 81 ? -24.781 -4.053 12.339 1.00 97.06 81 GLU A O 1
ATOM 639 N N . ALA A 1 82 ? -22.564 -3.788 12.547 1.00 95.25 82 ALA A N 1
ATOM 640 C CA . ALA A 1 82 ? -22.220 -4.790 11.539 1.00 95.25 82 ALA A CA 1
ATOM 641 C C . ALA A 1 82 ? -22.743 -6.194 11.900 1.00 95.25 82 ALA A C 1
ATOM 643 O O . ALA A 1 82 ? -23.170 -6.955 11.024 1.00 95.25 82 ALA A O 1
ATOM 644 N N . LEU A 1 83 ? -22.729 -6.554 13.188 1.00 95.38 83 LEU A N 1
ATOM 645 C CA . LEU A 1 83 ? -23.275 -7.822 13.663 1.00 95.38 83 LEU A CA 1
ATOM 646 C C . LEU A 1 83 ? -24.800 -7.877 13.501 1.00 95.38 83 LEU A C 1
ATOM 648 O O . LEU A 1 83 ? -25.335 -8.914 13.098 1.00 95.38 83 LEU A O 1
ATOM 652 N N . GLU A 1 84 ? -25.504 -6.786 13.794 1.00 97.38 84 GLU A N 1
ATOM 653 C CA . GLU A 1 84 ? -26.952 -6.706 13.602 1.00 97.38 84 GLU A CA 1
ATOM 654 C C . GLU A 1 84 ? -27.334 -6.745 12.117 1.00 97.38 84 GLU A C 1
ATOM 656 O O . GLU A 1 84 ? -28.235 -7.498 11.742 1.00 97.38 84 GLU A O 1
ATOM 661 N N . GLU A 1 85 ? -26.600 -6.052 11.244 1.00 95.75 85 GLU A N 1
ATOM 662 C CA . GLU A 1 85 ? -26.781 -6.154 9.790 1.00 95.75 85 GLU A CA 1
ATOM 663 C C . GLU A 1 85 ? -26.569 -7.588 9.287 1.00 95.75 85 GLU A C 1
ATOM 665 O O . GLU A 1 85 ? -27.329 -8.084 8.446 1.00 95.75 85 GLU A O 1
ATOM 670 N N . HIS A 1 86 ? -25.568 -8.291 9.824 1.00 94.00 86 HIS A N 1
ATOM 671 C CA . HIS A 1 86 ? -25.320 -9.689 9.488 1.00 94.00 86 HIS A CA 1
ATOM 672 C C . HIS A 1 86 ? -26.487 -10.590 9.903 1.00 94.00 86 HIS A C 1
ATOM 674 O O . HIS A 1 86 ? -26.990 -11.366 9.086 1.00 94.00 86 HIS A O 1
ATOM 680 N N . LYS A 1 87 ? -26.967 -10.455 11.147 1.00 94.56 87 LYS A N 1
ATOM 681 C CA . LYS A 1 87 ? -28.131 -11.203 11.654 1.00 94.56 87 LYS A CA 1
ATOM 682 C C . LYS A 1 87 ? -29.403 -10.894 10.862 1.00 94.56 87 LYS A C 1
ATOM 684 O O . LYS A 1 87 ? -30.207 -11.795 10.632 1.00 94.56 87 LYS A O 1
ATOM 689 N N . ALA A 1 88 ? -29.572 -9.649 10.422 1.00 96.50 88 ALA A N 1
ATOM 690 C CA . ALA A 1 88 ? -30.688 -9.206 9.592 1.00 96.50 88 ALA A CA 1
ATOM 691 C C . ALA A 1 88 ? -30.573 -9.643 8.117 1.00 96.50 88 ALA A C 1
ATOM 693 O O . ALA A 1 88 ? -31.480 -9.373 7.328 1.00 96.50 88 ALA A O 1
ATOM 694 N N . GLY A 1 89 ? -29.477 -10.304 7.724 1.00 94.50 89 GLY A N 1
ATOM 695 C CA . GLY A 1 89 ? -29.241 -10.737 6.345 1.00 94.50 89 GLY A CA 1
ATOM 696 C C . GLY A 1 89 ? -28.956 -9.586 5.376 1.00 94.50 89 GLY A C 1
ATOM 697 O O . GLY A 1 89 ? -29.123 -9.749 4.169 1.00 94.50 89 GLY A O 1
ATOM 698 N N . GLN A 1 90 ? -28.542 -8.424 5.886 1.00 94.75 90 GLN A N 1
ATOM 699 C CA . GLN A 1 90 ? -28.230 -7.229 5.095 1.00 94.75 90 GLN A CA 1
ATOM 700 C C . GLN A 1 90 ? -26.776 -7.213 4.598 1.00 94.75 90 GLN A C 1
ATOM 702 O O . GLN A 1 90 ? -26.413 -6.405 3.746 1.00 94.75 90 GLN A O 1
ATOM 707 N N . THR A 1 91 ? -25.945 -8.149 5.066 1.00 92.50 91 THR A N 1
ATOM 708 C CA . THR A 1 91 ? -24.566 -8.306 4.595 1.00 92.50 91 THR A CA 1
ATOM 709 C C . THR A 1 91 ? -24.490 -9.046 3.264 1.00 92.50 91 THR A C 1
ATOM 711 O O . THR A 1 91 ? -25.164 -10.058 3.060 1.00 92.50 91 THR A O 1
ATOM 714 N N . ARG A 1 92 ? -23.585 -8.611 2.384 1.00 91.56 92 ARG A N 1
ATOM 715 C CA . ARG A 1 92 ? -23.257 -9.318 1.141 1.00 91.56 92 ARG A CA 1
ATOM 716 C C . ARG A 1 92 ? -22.091 -10.286 1.379 1.00 91.56 92 ARG A C 1
ATOM 718 O O . ARG A 1 92 ? -21.044 -9.834 1.842 1.00 91.56 92 ARG A O 1
ATOM 725 N N . PRO A 1 93 ? -22.215 -11.585 1.049 1.00 90.19 93 PRO A N 1
ATOM 726 C CA . PRO A 1 93 ? -21.090 -12.503 1.158 1.00 90.19 93 PRO A CA 1
ATOM 727 C C . PRO A 1 93 ? -19.974 -12.073 0.203 1.00 90.19 93 PRO A C 1
ATOM 729 O O . PRO A 1 93 ? -20.235 -11.635 -0.919 1.00 90.19 93 PRO A O 1
ATOM 732 N N . MET A 1 94 ? -18.730 -12.222 0.644 1.00 94.19 94 MET A N 1
ATOM 733 C CA . MET A 1 94 ? -17.535 -11.988 -0.163 1.00 94.19 94 MET A CA 1
ATOM 734 C C . MET A 1 94 ? -16.712 -13.279 -0.208 1.00 94.19 94 MET A C 1
ATOM 736 O O . MET A 1 94 ? -16.673 -14.039 0.760 1.00 94.19 94 MET A O 1
ATOM 740 N N . ARG A 1 95 ? -16.065 -13.549 -1.339 1.00 94.44 95 ARG A N 1
ATOM 741 C CA . ARG A 1 95 ? -15.238 -14.731 -1.593 1.00 94.44 95 ARG A CA 1
ATOM 742 C C . ARG A 1 95 ? -13.884 -14.321 -2.144 1.00 94.44 95 ARG A C 1
ATOM 744 O O . ARG A 1 95 ? -13.776 -13.349 -2.888 1.00 94.44 95 ARG A O 1
ATOM 751 N N . PHE A 1 96 ? -12.863 -15.106 -1.824 1.00 95.25 96 PHE A N 1
ATOM 752 C CA . PHE A 1 96 ? -11.573 -15.005 -2.489 1.00 95.25 96 PHE A CA 1
ATOM 753 C C . PHE A 1 96 ? -11.589 -15.820 -3.780 1.00 95.25 96 PHE A C 1
ATOM 755 O O . PHE A 1 96 ? -12.042 -16.964 -3.814 1.00 95.25 96 PHE A O 1
ATOM 762 N N . THR A 1 97 ? -11.084 -15.220 -4.847 1.00 94.00 97 THR A N 1
ATOM 763 C CA . THR A 1 97 ? -10.767 -15.919 -6.095 1.00 94.00 97 THR A CA 1
ATOM 764 C C . THR A 1 97 ? -9.472 -16.722 -5.944 1.00 94.00 97 THR A C 1
ATOM 766 O O . THR A 1 97 ? -8.696 -16.497 -5.015 1.00 94.00 97 THR A O 1
ATOM 769 N N . TYR A 1 98 ? -9.193 -17.623 -6.892 1.00 93.06 98 TYR A N 1
ATOM 770 C CA . TYR A 1 98 ? -7.916 -18.353 -6.951 1.00 93.06 98 TYR A CA 1
ATOM 771 C C . TYR A 1 98 ? -6.700 -17.421 -7.140 1.00 93.06 98 TYR A C 1
ATOM 773 O O . TYR A 1 98 ? -5.575 -17.818 -6.858 1.00 93.06 98 TYR A O 1
ATOM 781 N N . GLU A 1 99 ? -6.928 -16.179 -7.580 1.00 92.25 99 GLU A N 1
ATOM 782 C CA . GLU A 1 99 ? -5.918 -15.119 -7.713 1.00 92.25 99 GLU A CA 1
ATOM 783 C C . GLU A 1 99 ? -5.786 -14.257 -6.445 1.00 92.25 99 GLU A C 1
ATOM 785 O O . GLU A 1 99 ? -5.084 -13.250 -6.455 1.00 92.25 99 GLU A O 1
ATOM 790 N N . GLY A 1 100 ? -6.505 -14.589 -5.366 1.00 91.06 100 GLY A N 1
ATOM 791 C CA . GLY A 1 100 ? -6.490 -13.833 -4.110 1.00 91.06 100 GLY A CA 1
ATOM 792 C C . GLY A 1 100 ? -7.315 -12.540 -4.120 1.00 91.06 100 GLY A C 1
ATOM 793 O O . GLY A 1 100 ? -7.326 -11.816 -3.130 1.00 91.06 100 GLY A O 1
ATOM 794 N N . ARG A 1 101 ? -8.047 -12.235 -5.201 1.00 92.06 101 ARG A N 1
ATOM 795 C CA . ARG A 1 101 ? -8.950 -11.067 -5.253 1.00 92.06 101 ARG A CA 1
ATOM 796 C C . ARG A 1 101 ? -10.235 -11.325 -4.474 1.00 92.06 101 ARG A C 1
ATOM 798 O O . ARG A 1 101 ? -10.778 -12.425 -4.571 1.00 92.06 101 ARG A O 1
ATOM 805 N N . ILE A 1 102 ? -10.751 -10.304 -3.792 1.00 93.19 102 ILE A N 1
ATOM 806 C CA . ILE A 1 102 ? -12.043 -10.351 -3.096 1.00 93.19 102 ILE A CA 1
ATOM 807 C C . ILE A 1 102 ? -13.156 -9.984 -4.085 1.00 93.19 102 ILE A C 1
ATOM 809 O O . ILE A 1 102 ? -13.133 -8.910 -4.684 1.00 93.19 102 ILE A O 1
ATOM 813 N N . VAL A 1 103 ? -14.135 -10.869 -4.254 1.00 92.56 103 VAL A N 1
ATOM 814 C CA . VAL A 1 103 ? -15.316 -10.666 -5.106 1.00 92.56 103 VAL A CA 1
ATOM 815 C C . VAL A 1 103 ? -16.590 -10.961 -4.321 1.00 92.56 103 VAL A C 1
ATOM 817 O O . VAL A 1 103 ? -16.545 -11.729 -3.362 1.00 92.56 103 VAL A O 1
ATOM 820 N N . PRO A 1 104 ? -17.740 -10.395 -4.706 1.00 90.19 104 PRO A N 1
ATOM 821 C CA . PRO A 1 104 ? -19.014 -10.840 -4.168 1.00 90.19 104 PRO A CA 1
ATOM 822 C C . PRO A 1 104 ? -19.244 -12.337 -4.370 1.00 90.19 104 PRO A C 1
ATOM 824 O O . PRO A 1 104 ? -18.982 -12.860 -5.454 1.00 90.19 104 PRO A O 1
ATOM 827 N N . GLY A 1 105 ? -19.693 -12.998 -3.305 1.00 77.19 105 GLY A N 1
ATOM 828 C CA . GLY A 1 105 ? -19.814 -14.449 -3.202 1.00 77.19 105 GLY A CA 1
ATOM 829 C C . GLY A 1 105 ? -21.099 -15.043 -3.741 1.00 77.19 105 GLY A C 1
ATOM 830 O O . GLY A 1 105 ? -22.116 -14.321 -3.814 1.00 77.19 105 GLY A O 1
#

pLDDT: mean 86.87, std 12.1, range [42.34, 97.88]

Foldseek 3Di:
DPPPVVVVVVVVVVVVVVLVPDDPVVNVVVVVVVVVVVVVVVVVVVVPPDDPVRVVVVVVVVVVQCPDPVNVVVVVVVVVVVVVCVVVVVDFDWDADPVRDIDGD